Protein AF-A0A3C1IIK3-F1 (afdb_monomer_lite)

Secondary structure (DSSP, 8-state):
---GGGG-EEEET-SSTT-EEEE-GGGTS-S--

Sequence (33 aa):
MKTVKDYIRTIPDFPHKGILFRDVTTLFADPRG

Foldseek 3Di:
DDDLVNQWDWDAQPPHHPDTDTDNVSVVVPPPD

Structure (mmCIF, N/CA/C/O backbone):
data_AF-A0A3C1IIK3-F1
#
_entry.id   AF-A0A3C1IIK3-F1
#
loop_
_atom_site.group_PDB
_atom_site.id
_atom_site.type_symbol
_atom_site.label_atom_id
_atom_site.label_alt_id
_atom_site.label_comp_id
_atom_site.label_asym_id
_atom_site.label_entity_id
_atom_site.label_seq_id
_atom_site.pdbx_PDB_ins_code
_atom_site.Cartn_x
_atom_site.Cartn_y
_atom_site.Cartn_z
_atom_site.occupancy
_atom_site.B_iso_or_equiv
_atom_site.auth_seq_id
_atom_site.auth_comp_id
_atom_site.auth_asym_id
_atom_site.auth_atom_id
_atom_site.pdbx_PDB_model_num
ATOM 1 N N . MET A 1 1 ? -12.028 6.460 18.399 1.00 57.53 1 MET A N 1
ATOM 2 C CA . MET A 1 1 ? -10.819 5.663 18.696 1.00 57.53 1 MET A CA 1
ATOM 3 C C . MET A 1 1 ? -10.330 5.096 17.374 1.00 57.53 1 MET A C 1
ATOM 5 O O . MET A 1 1 ? -11.103 4.383 16.751 1.00 57.53 1 MET A O 1
ATOM 9 N N . LYS A 1 2 ? -9.153 5.506 16.881 1.00 54.47 2 LYS A N 1
ATOM 10 C CA . LYS A 1 2 ? -8.621 5.004 15.603 1.00 54.47 2 LYS A CA 1
ATOM 11 C C . LYS A 1 2 ? -8.061 3.602 15.819 1.00 54.47 2 LYS A C 1
ATOM 13 O O . LYS A 1 2 ? -7.340 3.386 16.789 1.00 54.47 2 LYS A O 1
ATOM 18 N N . THR A 1 3 ? -8.431 2.658 14.968 1.00 70.56 3 THR A N 1
ATOM 19 C CA . THR A 1 3 ? -7.987 1.262 15.060 1.00 70.56 3 THR A CA 1
ATOM 20 C C . THR A 1 3 ? -6.874 1.001 14.051 1.00 70.56 3 THR A C 1
ATOM 22 O O . THR A 1 3 ? -6.758 1.714 13.061 1.00 70.56 3 THR A O 1
ATOM 25 N N . VAL A 1 4 ? -6.058 -0.039 14.262 1.00 62.50 4 VAL A N 1
ATOM 26 C CA . VAL A 1 4 ? -4.950 -0.418 13.353 1.00 62.50 4 VAL A CA 1
ATOM 27 C C . VAL A 1 4 ? -5.408 -0.538 11.889 1.00 62.50 4 VAL A C 1
ATOM 29 O O . VAL A 1 4 ? -4.658 -0.221 10.970 1.00 62.50 4 VAL A O 1
ATOM 32 N N . LYS A 1 5 ? -6.671 -0.920 11.665 1.00 63.31 5 LYS A N 1
ATOM 33 C CA . LYS A 1 5 ? -7.280 -1.012 10.332 1.00 63.31 5 LYS A CA 1
ATOM 34 C C . LYS A 1 5 ? -7.353 0.331 9.596 1.00 63.31 5 LYS A C 1
ATOM 36 O O . LYS A 1 5 ? -7.277 0.325 8.374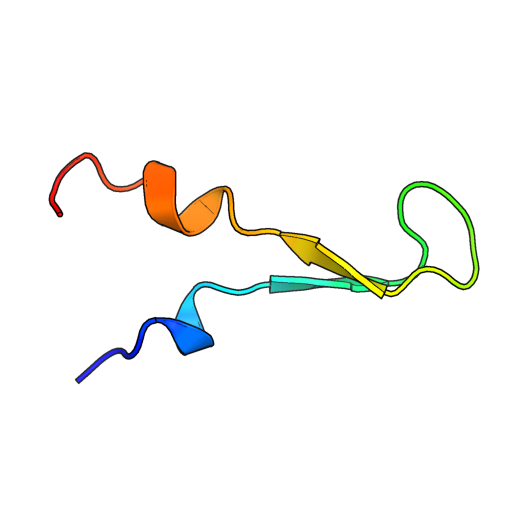 1.00 63.31 5 LYS A O 1
ATOM 41 N N . ASP A 1 6 ? -7.433 1.454 10.308 1.00 66.50 6 ASP A N 1
ATOM 42 C CA . ASP A 1 6 ? -7.538 2.797 9.714 1.00 66.50 6 ASP A CA 1
ATOM 43 C C . ASP A 1 6 ? -6.218 3.267 9.083 1.00 66.50 6 ASP A C 1
ATOM 45 O O . ASP A 1 6 ? -6.200 4.210 8.291 1.00 66.50 6 ASP A O 1
ATOM 49 N N . TYR A 1 7 ? -5.107 2.611 9.425 1.00 61.50 7 TYR A N 1
ATOM 50 C CA . TYR A 1 7 ? -3.792 2.924 8.878 1.00 61.50 7 TYR A CA 1
ATOM 51 C C . TYR A 1 7 ? -3.463 2.102 7.631 1.00 61.50 7 TYR A C 1
ATOM 53 O O . TYR A 1 7 ? -2.579 2.495 6.876 1.00 61.50 7 TYR A O 1
ATOM 61 N N . ILE A 1 8 ? -4.180 1.010 7.361 1.00 71.12 8 ILE A N 1
ATOM 62 C CA . ILE A 1 8 ? -3.900 0.145 6.212 1.00 71.12 8 ILE A CA 1
ATOM 63 C C . ILE A 1 8 ? -4.506 0.769 4.954 1.00 71.12 8 ILE A C 1
ATOM 65 O O . ILE A 1 8 ? -5.720 0.738 4.740 1.00 71.12 8 ILE A O 1
ATOM 69 N N . ARG A 1 9 ? -3.652 1.314 4.085 1.00 78.56 9 ARG A N 1
ATOM 70 C CA . ARG A 1 9 ? -4.074 1.831 2.777 1.00 78.56 9 ARG A CA 1
ATOM 71 C C . ARG A 1 9 ? -4.057 0.713 1.745 1.00 78.56 9 ARG A C 1
ATOM 73 O O . ARG A 1 9 ? -3.221 -0.184 1.791 1.00 78.56 9 ARG A O 1
ATOM 80 N N . THR A 1 10 ? -4.996 0.765 0.806 1.00 84.06 10 THR A N 1
ATOM 81 C CA . THR A 1 10 ? -5.063 -0.200 -0.298 1.00 84.06 10 THR A CA 1
ATOM 82 C C . THR A 1 10 ? -4.694 0.504 -1.584 1.00 84.06 10 THR A C 1
ATOM 84 O O . THR A 1 10 ? -5.388 1.435 -1.985 1.00 84.06 10 THR A O 1
ATOM 87 N N . ILE A 1 11 ? -3.606 0.064 -2.207 1.00 84.12 11 ILE A N 1
ATOM 88 C CA . ILE A 1 11 ? -3.114 0.592 -3.475 1.00 84.12 11 ILE A CA 1
ATOM 89 C C . ILE A 1 11 ? -3.407 -0.469 -4.544 1.00 84.12 11 ILE A C 1
ATOM 91 O O . ILE A 1 11 ? -2.762 -1.522 -4.543 1.00 84.12 11 ILE A O 1
ATOM 95 N N . PRO A 1 12 ? -4.415 -0.262 -5.407 1.00 89.00 12 PRO A N 1
ATOM 96 C CA . PRO A 1 12 ? -4.682 -1.185 -6.498 1.00 89.00 12 PRO A CA 1
ATOM 97 C C . PRO A 1 12 ? -3.586 -1.095 -7.567 1.00 89.00 12 PRO A C 1
ATOM 99 O O . PRO A 1 12 ? -3.015 -0.031 -7.796 1.00 89.00 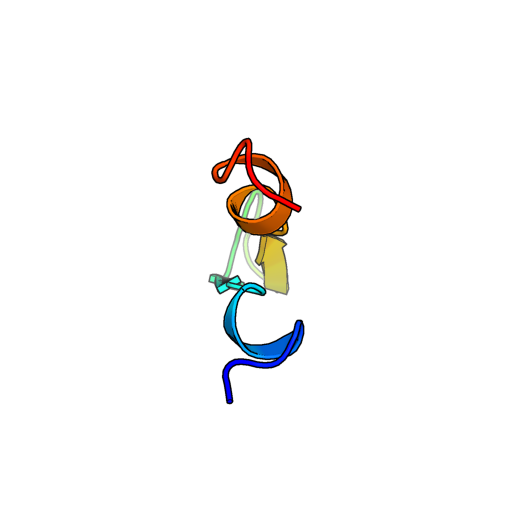12 PRO A O 1
ATOM 102 N N . ASP A 1 13 ? -3.328 -2.218 -8.230 1.00 89.44 13 ASP A N 1
ATOM 103 C CA . ASP A 1 13 ? -2.433 -2.365 -9.381 1.00 89.44 13 ASP A CA 1
ATOM 104 C C . ASP A 1 13 ? -0.952 -2.033 -9.123 1.00 89.44 13 ASP A C 1
ATOM 106 O O . ASP A 1 13 ? -0.214 -1.697 -10.051 1.00 89.44 13 ASP A O 1
ATOM 110 N N . PHE A 1 14 ? -0.493 -2.171 -7.875 1.00 87.31 14 PHE A N 1
ATOM 111 C CA . PHE A 1 14 ? 0.899 -1.922 -7.493 1.00 87.31 14 PHE A CA 1
ATOM 112 C C . PHE A 1 14 ? 1.615 -3.193 -6.992 1.00 87.31 14 PHE A C 1
ATOM 114 O O . PHE A 1 14 ? 1.054 -3.915 -6.167 1.00 87.31 14 PHE A O 1
ATOM 121 N N . PRO A 1 15 ? 2.867 -3.469 -7.421 1.00 84.56 15 PRO A N 1
ATOM 122 C CA . PRO A 1 15 ? 3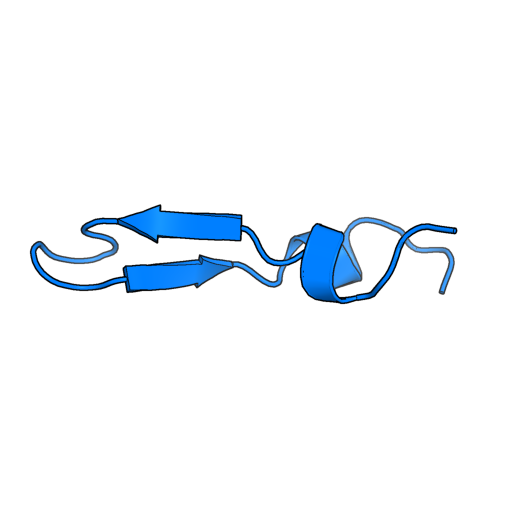.624 -2.781 -8.478 1.00 84.56 15 PRO A CA 1
ATOM 123 C C . PRO A 1 15 ? 3.198 -3.178 -9.906 1.00 84.56 15 PRO A C 1
ATOM 125 O O . PRO A 1 15 ? 3.666 -2.580 -10.870 1.00 84.56 15 PRO A O 1
ATOM 128 N N . HIS A 1 16 ? 2.316 -4.173 -10.050 1.00 91.94 16 HIS A N 1
ATOM 129 C CA . HIS A 1 16 ? 1.770 -4.625 -11.330 1.00 91.94 16 HIS A CA 1
ATOM 130 C C . HIS A 1 16 ? 0.239 -4.701 -11.263 1.00 91.94 16 HIS A C 1
ATOM 132 O O . HIS A 1 16 ? -0.335 -4.927 -10.193 1.00 91.94 16 HIS A O 1
ATOM 138 N N . LYS A 1 17 ? -0.419 -4.574 -12.423 1.00 88.38 17 LYS A N 1
ATOM 139 C CA . LYS A 1 17 ? -1.878 -4.709 -12.551 1.00 88.38 17 LYS A CA 1
ATOM 140 C C . LYS A 1 17 ? -2.395 -6.030 -11.973 1.00 88.38 17 LYS A C 1
ATOM 142 O O . LYS A 1 17 ? -1.789 -7.079 -12.169 1.00 88.38 17 LYS A O 1
ATOM 147 N N . GLY A 1 18 ? -3.542 -5.962 -11.303 1.00 90.44 18 GLY A N 1
ATOM 148 C CA . GLY A 1 18 ? -4.219 -7.083 -10.652 1.00 90.44 18 GLY A CA 1
ATOM 149 C C . GLY A 1 18 ? -3.833 -7.301 -9.186 1.00 90.44 18 GLY A C 1
ATOM 150 O O . GLY A 1 18 ? -4.433 -8.148 -8.527 1.00 90.44 18 GLY A O 1
ATOM 151 N N . ILE A 1 19 ? -2.865 -6.550 -8.649 1.00 90.94 19 ILE A N 1
ATOM 152 C CA . ILE A 1 19 ? -2.415 -6.682 -7.257 1.00 90.94 19 ILE A CA 1
ATOM 153 C C . ILE A 1 19 ? -3.126 -5.654 -6.374 1.00 90.94 19 ILE A C 1
ATOM 155 O O . ILE A 1 19 ? -3.120 -4.462 -6.662 1.00 90.94 19 ILE A O 1
ATOM 159 N N . LEU A 1 20 ? -3.703 -6.097 -5.256 1.00 88.56 20 LEU A N 1
ATOM 160 C CA . LEU A 1 20 ? -4.181 -5.205 -4.197 1.00 88.56 20 LEU A CA 1
ATOM 161 C C . LEU A 1 20 ? -3.111 -5.084 -3.114 1.00 88.56 20 LEU A C 1
ATOM 163 O O . LEU A 1 20 ? -3.064 -5.889 -2.180 1.00 88.56 20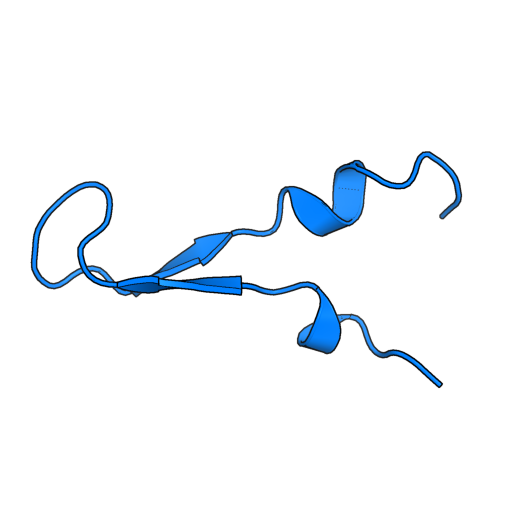 LEU A O 1
ATOM 167 N N . PHE A 1 21 ? -2.251 -4.078 -3.234 1.00 90.50 21 PHE A N 1
ATOM 168 C CA . PHE A 1 21 ? -1.173 -3.854 -2.282 1.00 90.50 21 PHE A CA 1
ATOM 169 C C . PHE A 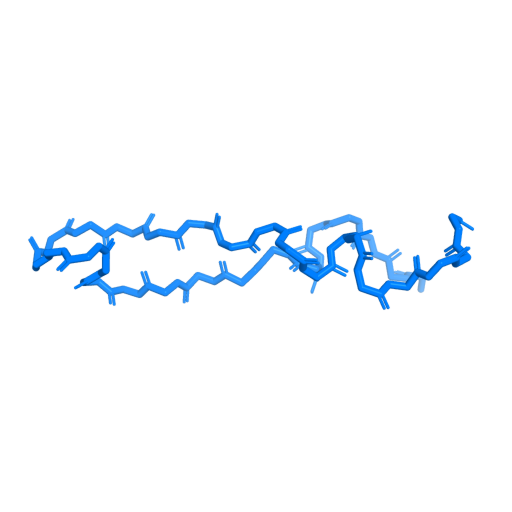1 21 ? -1.708 -3.227 -0.992 1.00 90.50 21 PHE A C 1
ATOM 171 O O . PHE A 1 21 ? -2.492 -2.276 -1.024 1.00 90.50 21 PHE A O 1
ATOM 178 N N . ARG A 1 22 ? -1.292 -3.767 0.158 1.00 85.50 22 ARG A N 1
ATOM 179 C CA . ARG A 1 22 ? -1.628 -3.228 1.481 1.00 85.50 22 ARG A CA 1
ATOM 180 C C . ARG A 1 22 ? -0.415 -2.486 2.013 1.00 85.50 22 ARG A C 1
ATOM 182 O O . ARG A 1 22 ? 0.565 -3.104 2.415 1.00 85.50 22 ARG A O 1
ATOM 189 N N . ASP A 1 23 ? -0.494 -1.165 1.982 1.00 81.75 23 ASP A N 1
ATOM 190 C CA . ASP A 1 23 ? 0.564 -0.305 2.485 1.00 81.75 23 ASP A CA 1
ATOM 191 C C . ASP A 1 23 ? 0.399 -0.111 3.997 1.00 81.75 23 ASP A C 1
ATOM 193 O O . ASP A 1 23 ? -0.608 0.428 4.469 1.00 81.75 23 ASP A O 1
ATOM 197 N N . VAL A 1 24 ? 1.394 -0.599 4.738 1.00 77.31 24 VAL A N 1
ATOM 198 C CA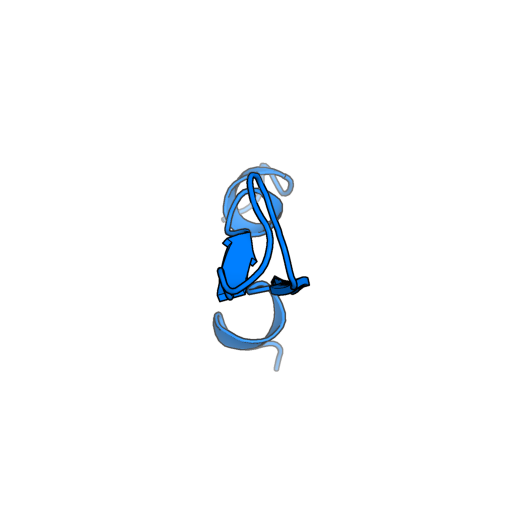 . VAL A 1 24 ? 1.500 -0.520 6.201 1.00 77.31 24 VAL A CA 1
ATOM 199 C C . VAL A 1 24 ? 2.575 0.471 6.655 1.00 77.31 24 VAL A C 1
ATOM 201 O O . VAL A 1 24 ? 2.826 0.588 7.850 1.00 77.31 24 VAL A O 1
ATOM 204 N N . THR A 1 25 ? 3.223 1.197 5.735 1.00 72.69 25 THR A N 1
ATOM 205 C CA . THR A 1 25 ? 4.288 2.167 6.067 1.00 72.69 25 THR A CA 1
ATOM 206 C C . THR A 1 25 ? 3.785 3.311 6.951 1.00 72.69 25 THR A C 1
ATOM 208 O O . THR A 1 25 ? 4.525 3.846 7.773 1.00 72.69 25 THR A O 1
ATOM 211 N N . THR A 1 26 ? 2.492 3.615 6.872 1.00 64.19 26 THR A N 1
ATOM 212 C CA . THR A 1 26 ? 1.753 4.526 7.758 1.00 64.19 26 THR A CA 1
ATOM 213 C C . THR A 1 26 ? 1.770 4.122 9.233 1.00 64.19 26 THR A C 1
ATOM 215 O O . THR A 1 26 ? 1.610 5.001 10.073 1.00 64.19 26 THR A O 1
ATOM 218 N N . LEU A 1 27 ? 1.985 2.843 9.570 1.00 65.81 27 LEU A N 1
ATOM 219 C CA . LEU A 1 27 ? 2.159 2.393 10.960 1.00 65.81 27 LEU A CA 1
ATOM 220 C C . LEU A 1 27 ? 3.515 2.805 11.543 1.00 65.81 27 LEU A C 1
ATOM 222 O O . LEU A 1 27 ? 3.652 2.894 12.756 1.00 65.81 27 LEU A O 1
ATOM 226 N N . PHE A 1 28 ? 4.507 3.059 10.690 1.00 65.06 28 PHE A N 1
ATOM 227 C CA . PHE A 1 28 ? 5.870 3.411 11.094 1.00 65.06 28 PHE A CA 1
ATOM 228 C C . PHE A 1 28 ? 6.176 4.904 10.915 1.00 65.06 28 PHE A C 1
ATOM 230 O O . PHE A 1 28 ? 7.241 5.370 11.312 1.00 65.06 28 PHE A O 1
ATOM 237 N N . ALA A 1 29 ? 5.253 5.655 10.306 1.00 61.19 29 ALA A N 1
ATOM 238 C CA . ALA A 1 29 ? 5.392 7.087 10.055 1.00 61.19 29 ALA A CA 1
ATOM 239 C C . ALA A 1 29 ? 5.007 7.968 11.262 1.00 61.19 29 ALA A C 1
ATOM 241 O O . ALA A 1 29 ? 5.299 9.163 11.240 1.00 61.19 29 ALA A O 1
ATOM 242 N N . ASP A 1 30 ? 4.386 7.408 12.309 1.00 58.41 30 ASP A N 1
ATOM 243 C CA . ASP A 1 30 ? 4.283 8.076 13.612 1.00 58.41 30 ASP A CA 1
ATOM 244 C C . ASP A 1 30 ? 5.341 7.464 14.551 1.00 58.41 30 ASP A C 1
ATOM 246 O O . ASP A 1 30 ? 5.220 6.301 14.930 1.00 58.41 30 ASP A O 1
ATOM 250 N N . PRO A 1 31 ? 6.399 8.199 14.939 1.00 58.94 31 PRO A N 1
ATOM 251 C CA . PRO A 1 31 ? 7.368 7.733 15.934 1.00 58.94 31 PRO A CA 1
ATOM 252 C C . PRO A 1 31 ? 6.781 7.640 17.356 1.00 58.94 31 PRO A C 1
ATOM 254 O O . PRO A 1 31 ? 7.513 7.376 18.309 1.00 58.94 31 PRO A O 1
ATOM 257 N N . ARG A 1 32 ? 5.473 7.866 17.525 1.00 58.09 32 ARG A N 1
ATOM 258 C CA . ARG A 1 32 ? 4.735 7.623 18.764 1.00 58.09 32 ARG A CA 1
ATOM 259 C C . ARG A 1 32 ? 3.870 6.382 18.554 1.00 58.09 32 ARG A C 1
ATOM 261 O O . ARG A 1 32 ? 2.873 6.444 17.840 1.00 58.09 32 ARG A O 1
ATOM 268 N N . GLY A 1 33 ? 4.309 5.266 19.132 1.00 52.06 33 GLY A N 1
ATOM 269 C CA . GLY A 1 33 ? 3.504 4.046 19.252 1.00 52.06 33 GLY A CA 1
ATOM 270 C C . GLY A 1 33 ? 2.205 4.261 20.021 1.00 52.06 33 GLY A C 1
ATOM 271 O O . GLY A 1 33 ? 2.114 5.253 20.783 1.00 52.06 33 GLY A O 1
#

Radius of gyration: 11.55 Å; chains: 1; bounding box: 18×15×32 Å

pLDDT: mean 74.13, std 12.9, range [52.06, 91.94]